Protein AF-A0A1F2T6T0-F1 (afdb_monomer_lite)

Structure (mmCIF, N/CA/C/O backbone):
data_AF-A0A1F2T6T0-F1
#
_entry.id   AF-A0A1F2T6T0-F1
#
loop_
_atom_site.group_PDB
_atom_site.id
_atom_site.type_symbol
_atom_site.label_atom_id
_atom_site.label_alt_id
_atom_site.label_comp_id
_atom_site.label_asym_id
_atom_site.label_entity_id
_atom_site.label_seq_id
_atom_site.pdbx_PDB_ins_code
_atom_site.Cartn_x
_atom_site.Cartn_y
_atom_site.Cartn_z
_atom_site.occupancy
_atom_site.B_iso_or_equiv
_atom_site.auth_seq_id
_atom_site.auth_comp_id
_atom_site.auth_asym_id
_atom_site.auth_atom_id
_atom_site.pdbx_PDB_model_num
ATOM 1 N N . MET A 1 1 ? 21.739 -7.141 -32.453 1.00 42.03 1 MET A N 1
ATOM 2 C CA . MET A 1 1 ? 22.520 -8.330 -32.860 1.00 42.03 1 MET A CA 1
ATOM 3 C C . MET A 1 1 ? 23.474 -8.652 -31.715 1.00 42.03 1 MET A C 1
ATOM 5 O O . MET A 1 1 ? 24.429 -7.915 -31.516 1.00 42.03 1 MET A O 1
ATOM 9 N N . LEU A 1 2 ? 23.150 -9.631 -30.866 1.00 52.00 2 LEU A N 1
ATOM 10 C CA . LEU A 1 2 ? 24.017 -10.011 -29.743 1.00 52.00 2 LEU A CA 1
ATOM 11 C C . LEU A 1 2 ? 25.261 -10.706 -30.309 1.00 52.00 2 LEU A C 1
ATOM 13 O O . LEU A 1 2 ? 25.127 -11.665 -31.065 1.00 52.00 2 LEU A O 1
ATOM 17 N N . SER A 1 3 ? 26.456 -10.210 -29.978 1.00 58.56 3 SER A N 1
ATOM 18 C CA . SER A 1 3 ? 27.708 -10.869 -30.358 1.00 58.56 3 SER A CA 1
ATOM 19 C C . SER A 1 3 ? 27.763 -12.244 -29.691 1.00 58.56 3 SER A C 1
ATOM 21 O O . SER A 1 3 ? 27.844 -12.359 -28.463 1.00 58.56 3 SER A O 1
ATOM 23 N N . THR A 1 4 ? 27.690 -13.286 -30.513 1.00 67.31 4 THR A N 1
ATOM 24 C CA . THR A 1 4 ? 27.785 -14.698 -30.122 1.00 67.31 4 THR A CA 1
ATOM 25 C C . THR A 1 4 ? 29.201 -15.102 -29.698 1.00 67.31 4 THR A C 1
ATOM 27 O O . THR A 1 4 ? 29.391 -16.205 -29.198 1.00 67.31 4 THR A O 1
ATOM 30 N N . ASP A 1 5 ? 30.192 -14.219 -29.861 1.00 70.25 5 ASP A N 1
ATOM 31 C CA . ASP A 1 5 ? 31.579 -14.448 -29.457 1.00 70.25 5 ASP A CA 1
ATOM 32 C C . ASP A 1 5 ? 31.806 -14.001 -28.002 1.00 70.25 5 ASP A C 1
ATOM 34 O O . ASP A 1 5 ? 31.917 -12.810 -27.693 1.00 70.25 5 ASP A O 1
ATOM 38 N N . ILE A 1 6 ? 31.839 -14.983 -27.099 1.00 68.19 6 ILE A N 1
ATOM 39 C CA . ILE A 1 6 ? 32.046 -14.804 -25.654 1.00 68.19 6 ILE A CA 1
ATOM 40 C C . ILE A 1 6 ? 33.491 -14.373 -25.348 1.00 68.19 6 ILE A C 1
ATOM 42 O O . ILE A 1 6 ? 33.722 -13.632 -24.393 1.00 68.19 6 ILE A O 1
ATOM 46 N N . SER A 1 7 ? 34.455 -14.757 -26.188 1.00 70.44 7 SER A N 1
ATOM 47 C CA . SER A 1 7 ? 35.893 -14.552 -25.963 1.00 70.44 7 SER A CA 1
ATOM 48 C C . SER A 1 7 ? 36.330 -13.094 -26.109 1.00 70.44 7 SER A C 1
ATOM 50 O O . SER A 1 7 ? 37.386 -12.717 -25.609 1.00 70.44 7 SER A O 1
ATOM 52 N N . ARG A 1 8 ? 35.524 -12.261 -26.780 1.00 76.31 8 ARG A N 1
ATOM 53 C CA . ARG A 1 8 ? 35.776 -10.815 -26.934 1.00 76.31 8 ARG A CA 1
ATOM 54 C C . ARG A 1 8 ? 35.025 -9.951 -25.926 1.00 76.31 8 ARG A C 1
ATOM 56 O O . ARG A 1 8 ? 35.031 -8.726 -26.047 1.00 76.31 8 ARG A O 1
ATOM 63 N N . ARG A 1 9 ? 34.337 -10.558 -24.957 1.00 71.00 9 ARG A N 1
ATOM 64 C CA . ARG A 1 9 ? 33.657 -9.794 -23.911 1.00 71.00 9 ARG A CA 1
ATOM 65 C C . ARG A 1 9 ? 34.700 -9.215 -22.951 1.00 71.00 9 ARG A C 1
ATOM 67 O O . ARG A 1 9 ? 35.623 -9.935 -22.582 1.00 71.00 9 ARG A O 1
ATOM 74 N N . PRO A 1 10 ? 34.533 -7.966 -22.483 1.00 74.25 10 PRO A N 1
ATOM 75 C CA . PRO A 1 10 ? 35.380 -7.395 -21.433 1.00 74.25 10 PRO A CA 1
ATOM 76 C C . PRO A 1 10 ? 35.451 -8.270 -20.169 1.00 74.25 10 PRO A C 1
ATOM 78 O O . PRO A 1 10 ? 36.469 -8.288 -19.488 1.00 74.25 10 PRO A O 1
ATOM 81 N N . PHE A 1 11 ? 34.389 -9.041 -19.905 1.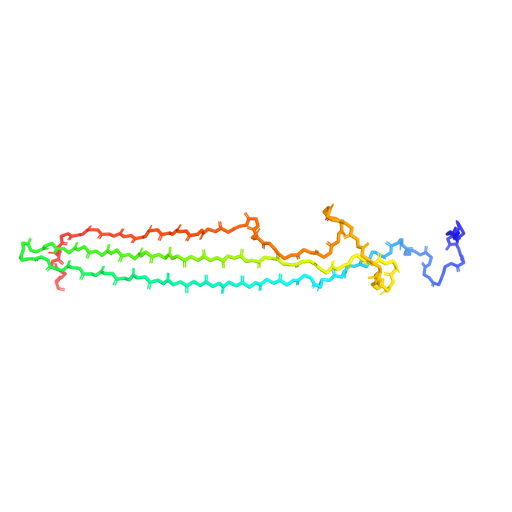00 77.19 11 PHE A N 1
ATOM 82 C CA . PHE A 1 11 ? 34.302 -10.039 -18.838 1.00 77.19 11 PHE A CA 1
ATOM 83 C C . PHE A 1 11 ? 33.805 -11.377 -19.427 1.00 77.19 11 PHE A C 1
ATOM 85 O O . PHE A 1 11 ? 32.596 -11.610 -19.489 1.00 77.19 11 PHE A O 1
ATOM 92 N N . PRO A 1 12 ? 34.705 -12.254 -19.920 1.00 72.81 12 PRO A N 1
ATOM 93 C CA . PRO A 1 12 ? 34.340 -13.476 -20.656 1.00 72.81 12 PRO A CA 1
ATOM 94 C C . PRO A 1 12 ? 33.575 -14.517 -19.833 1.00 72.81 12 PRO A C 1
ATOM 96 O O . PRO A 1 12 ? 32.862 -15.350 -20.384 1.00 72.81 12 PRO A O 1
ATOM 99 N N . ASN A 1 13 ? 33.725 -14.481 -18.511 1.00 81.00 13 ASN A N 1
ATOM 100 C CA . ASN A 1 13 ? 33.055 -15.375 -17.570 1.00 81.00 13 ASN A CA 1
ATOM 101 C C . ASN A 1 13 ? 31.674 -14.869 -17.125 1.00 81.00 13 ASN A C 1
ATOM 103 O O . ASN A 1 13 ? 30.972 -15.587 -16.416 1.00 81.00 13 ASN A O 1
ATOM 107 N N . TRP A 1 14 ? 31.282 -13.649 -17.499 1.00 72.75 14 TRP A N 1
ATOM 108 C CA . TRP A 1 14 ? 29.983 -13.095 -17.131 1.00 72.75 14 TRP A CA 1
ATOM 109 C C . TRP A 1 14 ? 28.924 -13.455 -18.181 1.00 72.75 14 TRP A C 1
ATOM 111 O O . TRP A 1 14 ? 29.074 -13.211 -19.386 1.00 72.75 14 TRP A O 1
ATOM 121 N N . ALA A 1 15 ? 27.830 -14.051 -17.706 1.00 75.62 15 ALA A N 1
ATOM 122 C CA . ALA A 1 15 ? 26.604 -14.227 -18.477 1.00 75.62 15 ALA A CA 1
ATOM 123 C C . ALA A 1 15 ? 25.851 -12.886 -18.609 1.00 75.62 15 ALA A C 1
ATOM 125 O O . ALA A 1 15 ? 26.334 -11.847 -18.161 1.00 75.62 15 ALA A O 1
ATOM 126 N N . ALA A 1 16 ? 24.676 -12.890 -19.249 1.00 75.31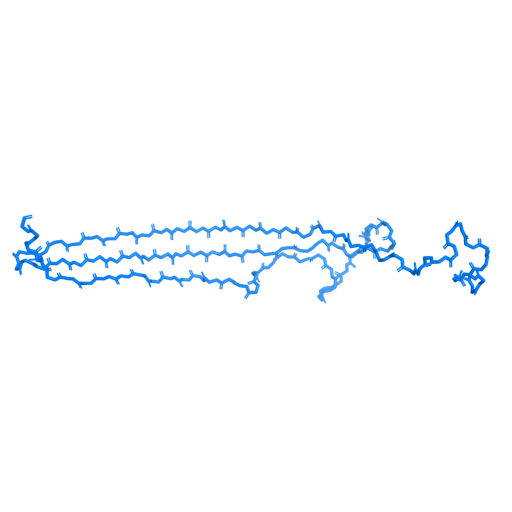 16 ALA A N 1
ATOM 127 C CA . ALA A 1 16 ? 23.816 -11.708 -19.268 1.00 75.31 16 ALA A CA 1
ATOM 128 C C . ALA A 1 16 ? 23.503 -11.283 -17.823 1.00 75.31 16 ALA A C 1
ATOM 130 O O . ALA A 1 16 ? 22.952 -12.073 -17.059 1.00 75.31 16 ALA A O 1
ATOM 131 N N . VAL A 1 17 ? 23.888 -10.060 -17.456 1.00 77.12 17 VAL A N 1
ATOM 132 C CA . VAL A 1 17 ? 23.560 -9.470 -16.156 1.00 77.12 17 VAL A CA 1
ATOM 133 C C . VAL A 1 17 ? 22.194 -8.802 -16.311 1.00 77.12 17 VAL A C 1
ATOM 135 O O . VAL A 1 17 ? 22.093 -7.859 -17.101 1.00 77.12 17 VAL A O 1
ATOM 138 N N . PRO A 1 18 ? 21.135 -9.308 -15.654 1.00 77.06 18 PRO A N 1
ATOM 139 C CA . PRO A 1 18 ? 19.828 -8.678 -15.721 1.00 77.06 18 PRO A CA 1
ATOM 140 C C . PRO A 1 18 ? 19.878 -7.316 -15.028 1.00 77.06 18 PRO A C 1
ATOM 142 O O . PRO A 1 18 ? 20.607 -7.118 -14.056 1.00 77.06 18 PRO A O 1
ATOM 145 N N . MET A 1 19 ? 19.104 -6.376 -15.556 1.00 80.56 19 MET A N 1
ATOM 146 C CA . MET A 1 19 ? 18.873 -5.081 -14.937 1.00 80.56 19 MET A CA 1
ATOM 147 C C . MET A 1 19 ? 17.443 -5.075 -14.419 1.00 80.56 19 MET A C 1
ATOM 149 O O . MET A 1 19 ? 16.509 -5.142 -15.216 1.00 80.56 19 MET A O 1
ATOM 153 N N . ASP A 1 20 ? 17.295 -4.974 -13.103 1.00 82.88 20 ASP A N 1
ATOM 154 C CA . ASP A 1 20 ? 16.004 -4.791 -12.453 1.00 82.88 20 ASP A CA 1
ATOM 155 C C . ASP A 1 20 ? 15.828 -3.313 -12.102 1.00 82.88 20 ASP A C 1
ATOM 157 O O . ASP A 1 20 ? 16.695 -2.694 -11.478 1.00 82.88 20 ASP A O 1
ATOM 161 N N . VAL A 1 21 ? 14.708 -2.738 -12.531 1.00 82.19 21 VAL A N 1
ATOM 162 C CA . VAL A 1 21 ? 14.355 -1.338 -12.280 1.00 82.19 21 VAL A CA 1
ATOM 163 C C . VAL A 1 21 ? 13.122 -1.307 -11.394 1.00 82.19 21 VAL A C 1
ATOM 165 O O . VAL A 1 21 ? 12.045 -1.736 -11.802 1.00 82.19 21 VAL A O 1
ATOM 168 N N . PHE A 1 22 ? 13.282 -0.794 -10.177 1.00 84.19 22 PHE A N 1
ATOM 169 C CA . PHE A 1 22 ? 12.219 -0.722 -9.176 1.00 84.19 22 PHE A CA 1
ATOM 170 C C . PHE A 1 22 ? 11.653 0.697 -9.111 1.00 84.19 22 PHE A C 1
ATOM 172 O O . PHE A 1 22 ? 12.054 1.502 -8.277 1.00 84.19 22 PHE A O 1
ATOM 179 N N . GLU A 1 23 ? 10.740 1.004 -10.028 1.00 88.19 23 GLU A N 1
ATOM 180 C CA . GLU A 1 23 ? 10.115 2.332 -10.158 1.00 88.19 23 GLU A CA 1
ATOM 181 C C . GLU A 1 23 ? 8.619 2.337 -9.825 1.00 88.19 23 GLU A C 1
ATOM 183 O O . GLU A 1 23 ? 7.976 3.379 -9.912 1.00 88.19 23 GLU A O 1
ATOM 188 N N . GLY A 1 24 ? 8.056 1.187 -9.443 1.00 89.31 24 GLY A N 1
ATOM 189 C CA . GLY A 1 24 ? 6.688 1.123 -8.936 1.00 89.31 24 GLY A CA 1
ATOM 190 C C . GLY A 1 24 ? 6.530 1.921 -7.640 1.00 89.31 24 GLY A C 1
ATOM 191 O O . GLY A 1 24 ? 7.473 2.059 -6.857 1.00 89.31 24 GLY A O 1
ATOM 192 N N . TRP A 1 25 ? 5.325 2.431 -7.407 1.00 92.75 25 TRP A N 1
ATOM 193 C CA . TRP A 1 25 ? 4.974 3.185 -6.203 1.00 92.75 25 TRP A CA 1
ATOM 194 C C . TRP A 1 25 ? 3.725 2.613 -5.548 1.00 92.75 25 TRP A C 1
ATOM 196 O O . TRP A 1 25 ? 2.921 1.937 -6.185 1.00 92.75 25 TRP A O 1
ATOM 206 N N . ASN A 1 26 ? 3.554 2.895 -4.260 1.00 93.19 26 ASN A N 1
ATOM 207 C CA . ASN A 1 26 ? 2.415 2.413 -3.501 1.00 93.19 26 ASN A CA 1
ATOM 208 C C . ASN A 1 26 ? 2.005 3.387 -2.397 1.00 93.19 26 ASN A C 1
ATOM 210 O O . ASN A 1 26 ? 2.846 3.910 -1.665 1.00 93.19 26 ASN A O 1
ATOM 214 N N . ASN A 1 27 ? 0.695 3.580 -2.235 1.00 93.62 27 ASN A N 1
ATOM 215 C CA . ASN A 1 27 ? 0.125 4.500 -1.254 1.00 93.62 27 ASN A CA 1
ATOM 216 C C . ASN A 1 27 ? -1.009 3.824 -0.472 1.00 93.62 27 ASN A C 1
ATOM 218 O O . ASN A 1 27 ? -1.794 3.045 -1.016 1.00 93.62 27 ASN A O 1
ATOM 222 N N . ARG A 1 28 ? -1.139 4.163 0.818 1.00 93.12 28 ARG A N 1
ATOM 223 C CA . ARG A 1 28 ? -2.209 3.654 1.687 1.00 93.12 28 ARG A CA 1
ATOM 224 C C . ARG A 1 28 ? -2.953 4.788 2.379 1.00 93.12 28 ARG A C 1
ATOM 226 O O . ARG A 1 28 ? -2.341 5.615 3.050 1.00 93.12 28 ARG A O 1
ATOM 233 N N . HIS A 1 29 ? -4.278 4.751 2.303 1.00 93.38 29 HIS A N 1
ATOM 234 C CA . HIS A 1 29 ? -5.170 5.615 3.075 1.00 93.38 29 HIS A CA 1
ATOM 235 C C . HIS A 1 29 ? -5.979 4.753 4.034 1.00 93.38 29 HIS A C 1
ATOM 237 O O . HIS A 1 29 ? -6.589 3.783 3.598 1.00 93.38 29 HIS A O 1
ATOM 243 N N . ALA A 1 30 ? -5.981 5.068 5.328 1.00 93.94 30 ALA A N 1
ATOM 244 C CA . ALA A 1 30 ? -6.695 4.272 6.319 1.00 93.94 30 ALA A CA 1
ATOM 245 C C . ALA A 1 30 ? -7.298 5.132 7.431 1.00 93.94 30 ALA A C 1
ATOM 247 O O . ALA A 1 30 ? -6.809 6.224 7.723 1.00 93.94 30 ALA A O 1
ATOM 248 N N . ALA A 1 31 ? -8.361 4.616 8.039 1.00 95.25 31 ALA A N 1
ATOM 249 C CA . ALA A 1 31 ? -9.036 5.190 9.187 1.00 95.25 31 ALA A CA 1
ATOM 250 C C . ALA A 1 31 ? -9.430 4.073 10.157 1.00 95.25 31 ALA A C 1
ATOM 252 O O . ALA A 1 31 ? -10.029 3.081 9.745 1.00 95.25 31 ALA A O 1
ATOM 253 N N . ASP A 1 32 ? -9.146 4.273 11.443 1.00 94.81 32 ASP A N 1
ATOM 254 C CA . ASP A 1 32 ? -9.467 3.320 12.503 1.00 94.81 32 ASP A CA 1
ATOM 255 C C . ASP A 1 32 ? -10.434 3.942 13.515 1.00 94.81 32 ASP A C 1
ATOM 257 O O . ASP A 1 32 ? -10.289 5.097 13.924 1.00 94.81 32 ASP A O 1
ATOM 261 N N . MET A 1 33 ? -11.421 3.157 13.945 1.00 94.62 33 MET A N 1
ATOM 262 C CA . MET A 1 33 ? -12.373 3.519 14.990 1.00 94.62 33 MET A CA 1
ATOM 263 C C . MET A 1 33 ? -12.315 2.501 16.123 1.00 94.62 33 MET A C 1
ATOM 265 O O . MET A 1 33 ? -12.629 1.328 15.929 1.00 94.62 33 MET A O 1
ATOM 269 N N . SER A 1 34 ? -11.991 2.969 17.327 1.00 96.12 34 SER A N 1
ATOM 270 C CA . SER A 1 34 ? -11.873 2.123 18.518 1.00 96.12 34 SER A CA 1
ATOM 271 C C . SER A 1 34 ? -12.914 2.499 19.564 1.00 96.12 34 SER A C 1
ATOM 273 O O . SER A 1 34 ? -13.026 3.659 19.961 1.00 96.12 34 SER A O 1
ATOM 275 N N . VAL A 1 35 ? -13.652 1.507 20.061 1.00 93.50 35 VAL A N 1
ATOM 276 C CA . VAL A 1 35 ? -14.635 1.662 21.135 1.00 93.50 35 VAL A CA 1
ATOM 277 C C . VAL A 1 35 ? -14.342 0.683 22.265 1.00 93.50 35 VAL A C 1
ATOM 279 O O . VAL A 1 35 ? -14.082 -0.498 22.054 1.00 93.50 35 VAL A O 1
ATOM 282 N N . THR A 1 36 ? -14.402 1.175 23.501 1.00 93.88 36 THR A N 1
ATOM 283 C CA . THR A 1 36 ? -14.334 0.343 24.706 1.00 93.88 36 THR A CA 1
ATOM 284 C C . THR A 1 36 ? -15.500 0.687 25.614 1.00 93.88 36 THR A C 1
ATOM 286 O O . THR A 1 36 ? -15.722 1.852 25.940 1.00 93.88 36 THR A O 1
ATOM 289 N N . LYS A 1 37 ? -16.240 -0.334 26.051 1.00 91.62 37 LYS A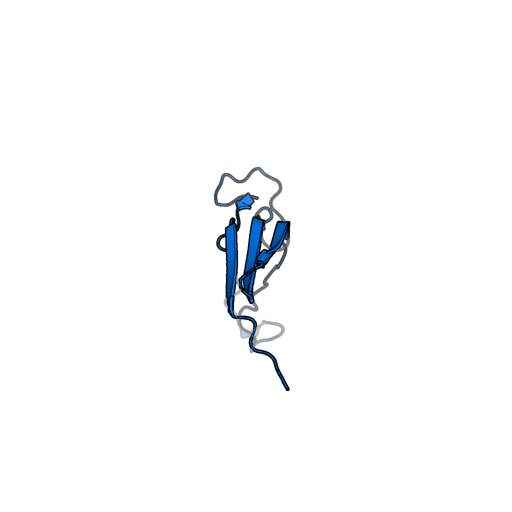 N 1
ATOM 290 C CA . LYS A 1 37 ? -17.383 -0.184 26.950 1.00 91.62 37 LYS A CA 1
ATOM 291 C C . LYS A 1 37 ? -17.202 -1.043 28.194 1.00 91.62 37 LYS A C 1
ATOM 293 O O . LYS A 1 37 ? -17.025 -2.258 28.114 1.00 91.62 37 LYS A O 1
ATOM 298 N N . ARG A 1 38 ? -17.288 -0.396 29.359 1.00 91.81 38 ARG A N 1
ATOM 299 C CA . ARG A 1 38 ? -17.362 -1.049 30.671 1.00 91.81 38 ARG A CA 1
ATOM 300 C C . ARG A 1 38 ? -18.820 -1.074 31.111 1.00 91.81 38 ARG A C 1
ATOM 302 O O . ARG A 1 38 ? -19.456 -0.029 31.201 1.00 91.81 38 ARG A O 1
ATOM 309 N N . PHE A 1 39 ? -19.339 -2.264 31.365 1.00 87.38 39 PHE A N 1
ATOM 310 C CA . PHE A 1 39 ? -20.702 -2.473 31.836 1.00 87.38 39 PHE A CA 1
ATOM 311 C C . PHE A 1 39 ? -20.730 -2.535 33.368 1.00 87.38 39 PHE A C 1
ATOM 313 O O . PHE A 1 39 ? -19.734 -2.895 34.015 1.00 87.38 39 PHE A O 1
ATOM 320 N N . SER A 1 40 ? -21.878 -2.179 33.945 1.00 84.69 40 SER A N 1
ATOM 321 C CA . SER A 1 40 ? -22.136 -2.212 35.391 1.00 84.69 40 SER A CA 1
ATOM 322 C C . SER A 1 40 ? -21.912 -3.603 35.985 1.00 84.69 40 SER A C 1
ATOM 324 O O . SER A 1 40 ? -21.300 -3.720 37.044 1.00 84.69 40 SER A O 1
ATOM 326 N N . ASP A 1 41 ? -22.262 -4.658 35.245 1.00 87.75 41 ASP A N 1
ATOM 327 C CA . ASP A 1 41 ? -22.228 -6.060 35.695 1.00 87.75 41 ASP A CA 1
ATOM 328 C C . ASP A 1 41 ? -20.821 -6.679 35.673 1.00 87.75 41 ASP A C 1
ATOM 330 O O . ASP A 1 41 ? -20.644 -7.871 35.441 1.00 87.75 41 ASP A O 1
ATOM 334 N N . ARG A 1 42 ? -19.783 -5.861 35.879 1.00 86.31 42 ARG A N 1
ATOM 335 C CA . ARG A 1 42 ? -18.366 -6.265 35.850 1.00 86.31 42 ARG A CA 1
ATOM 336 C C . ARG A 1 42 ? -17.885 -6.819 34.501 1.00 86.31 42 ARG A C 1
ATOM 338 O O . ARG A 1 42 ? -16.791 -7.363 34.437 1.00 86.31 42 ARG A O 1
ATOM 345 N N . TRP A 1 43 ? -18.612 -6.605 33.410 1.00 86.31 43 TRP A N 1
ATOM 346 C CA . TRP A 1 43 ? -18.161 -6.962 32.060 1.00 86.31 43 TRP A CA 1
ATOM 347 C C . TRP A 1 43 ? -17.490 -5.792 31.346 1.00 86.31 43 TRP A C 1
ATOM 349 O O . TRP A 1 43 ? -17.828 -4.628 31.571 1.00 86.31 43 TRP A O 1
ATOM 359 N N . GLN A 1 44 ? -16.555 -6.102 30.454 1.00 91.06 44 GLN A N 1
ATOM 360 C CA . GLN A 1 44 ? -15.981 -5.140 29.520 1.00 91.06 44 GLN A CA 1
ATOM 361 C C . GLN A 1 44 ? -15.941 -5.718 28.107 1.00 91.06 44 GLN A C 1
ATOM 363 O O . GLN A 1 44 ? -15.754 -6.923 27.918 1.00 91.06 44 GLN A O 1
ATOM 368 N N . ALA A 1 45 ? -16.119 -4.843 27.125 1.00 91.12 45 ALA A N 1
ATOM 369 C CA . ALA A 1 45 ? -15.967 -5.159 25.715 1.00 91.12 45 ALA A CA 1
ATOM 370 C C . ALA A 1 45 ? -15.137 -4.075 25.030 1.00 91.12 45 ALA A C 1
ATOM 372 O O . ALA A 1 45 ? -15.269 -2.891 25.354 1.00 91.12 45 ALA A O 1
ATOM 373 N N . SER A 1 46 ? -14.316 -4.485 24.074 1.00 93.44 46 SER A N 1
ATOM 374 C CA . SER A 1 46 ? -13.575 -3.599 23.185 1.00 93.44 46 SER A CA 1
ATOM 375 C C . SER A 1 46 ? -13.734 -4.061 21.742 1.00 93.44 46 SER A C 1
ATOM 377 O O . SER A 1 46 ? -13.828 -5.259 21.467 1.00 93.44 46 SER A O 1
ATOM 379 N N . ALA A 1 47 ? -13.773 -3.100 20.828 1.00 93.88 47 ALA A N 1
ATOM 380 C CA . ALA A 1 47 ? -13.759 -3.345 19.397 1.00 93.88 47 ALA A CA 1
ATOM 381 C C . ALA A 1 47 ? -12.993 -2.226 18.689 1.00 93.88 47 ALA A C 1
ATOM 383 O O . ALA A 1 47 ? -13.141 -1.055 19.037 1.00 93.88 47 ALA A O 1
ATOM 384 N N . THR A 1 48 ? -12.221 -2.604 17.681 1.00 95.81 48 THR A N 1
ATOM 385 C CA . THR A 1 48 ? -11.506 -1.720 16.767 1.00 95.81 48 THR A CA 1
ATOM 386 C C . THR A 1 48 ? -11.890 -2.106 15.350 1.00 95.81 48 THR A C 1
ATOM 388 O O . THR A 1 48 ? -11.770 -3.268 14.961 1.00 95.81 48 THR A O 1
ATOM 391 N N . TYR A 1 49 ? -12.367 -1.135 14.584 1.00 93.50 49 TYR A N 1
ATOM 392 C CA . TYR A 1 49 ? -12.718 -1.304 13.185 1.00 93.50 49 TYR A CA 1
ATOM 393 C C . TYR A 1 49 ? -11.825 -0.419 12.326 1.00 93.50 49 TYR A C 1
ATOM 395 O O . TYR A 1 49 ? -11.848 0.801 12.474 1.00 93.50 49 TYR A O 1
ATOM 403 N N . GLY A 1 50 ? -11.053 -1.045 11.447 1.00 94.69 50 GLY A N 1
ATOM 404 C CA . GLY A 1 50 ? -10.192 -0.369 10.491 1.00 94.69 50 GLY A CA 1
ATOM 405 C C . GLY A 1 50 ? -10.773 -0.421 9.088 1.00 94.69 50 GLY A C 1
ATOM 406 O O . GLY A 1 50 ? -11.240 -1.471 8.640 1.00 94.69 50 GLY A O 1
ATOM 407 N N . LEU A 1 51 ? -10.719 0.710 8.395 1.00 94.38 51 LEU A N 1
ATOM 408 C CA . LEU A 1 51 ? -11.003 0.855 6.973 1.00 94.38 51 LEU A CA 1
ATOM 409 C C . LEU A 1 51 ? -9.747 1.330 6.259 1.00 94.38 51 LEU A C 1
ATOM 411 O O . LEU A 1 51 ? -9.055 2.216 6.756 1.00 94.38 51 LEU A O 1
ATOM 415 N N . GLY A 1 52 ? -9.457 0.783 5.084 1.00 92.81 52 GLY A N 1
ATOM 416 C CA . GLY A 1 52 ? -8.310 1.227 4.304 1.00 92.81 52 GLY A CA 1
ATOM 417 C C . GLY A 1 52 ? -8.449 0.997 2.811 1.00 92.81 52 GLY A C 1
ATOM 418 O O . GLY A 1 52 ? -9.266 0.204 2.365 1.00 92.81 52 GLY A O 1
ATOM 419 N N . TRP A 1 53 ? -7.634 1.712 2.050 1.00 93.88 53 TRP A N 1
ATOM 420 C CA . TRP A 1 53 ? -7.420 1.492 0.631 1.00 93.88 53 TRP A CA 1
ATOM 421 C C . TRP A 1 53 ? -5.928 1.497 0.369 1.00 93.88 53 TRP A C 1
ATOM 423 O O . TRP A 1 53 ? -5.215 2.416 0.791 1.00 93.88 53 TRP A O 1
ATOM 433 N N . TYR A 1 54 ? -5.478 0.459 -0.312 1.00 95.00 54 TYR A N 1
ATOM 434 C CA . TYR A 1 54 ? -4.104 0.272 -0.720 1.00 95.00 54 TYR A CA 1
ATOM 435 C C . TYR A 1 54 ? -4.028 0.298 -2.247 1.00 95.00 54 TYR A C 1
ATOM 437 O O . TYR A 1 54 ? -4.678 -0.502 -2.922 1.00 95.00 54 TYR A O 1
ATOM 445 N N . TYR A 1 55 ? -3.262 1.246 -2.776 1.00 94.62 55 TYR A N 1
ATOM 446 C CA . TYR A 1 55 ? -3.067 1.434 -4.207 1.00 94.62 55 TYR A CA 1
ATOM 447 C C . TYR A 1 55 ? -1.619 1.149 -4.577 1.00 94.62 55 TYR A C 1
ATOM 449 O O . TYR A 1 55 ? -0.709 1.624 -3.894 1.00 94.62 55 TYR A O 1
ATOM 457 N N . ASP A 1 56 ? -1.444 0.438 -5.683 1.00 93.62 56 ASP A N 1
ATOM 458 C CA . ASP A 1 56 ? -0.159 0.196 -6.322 1.00 93.62 56 ASP A CA 1
ATOM 459 C C . ASP A 1 56 ? -0.167 0.862 -7.701 1.00 93.62 56 ASP A C 1
ATOM 461 O O . ASP A 1 56 ? -1.194 0.906 -8.385 1.00 93.62 56 ASP A O 1
ATOM 465 N N . GLY A 1 57 ? 0.984 1.386 -8.105 1.00 90.94 57 GLY A N 1
ATOM 466 C CA . GLY A 1 57 ? 1.198 1.918 -9.436 1.00 90.94 57 GLY A CA 1
ATOM 467 C C . GLY A 1 57 ? 2.485 1.412 -10.061 1.00 90.94 57 GLY A C 1
ATOM 468 O O . GLY A 1 57 ? 3.483 1.168 -9.375 1.00 90.94 57 GLY A O 1
ATOM 469 N N . GLN A 1 58 ? 2.447 1.249 -11.377 1.00 90.31 58 GLN A N 1
ATOM 470 C CA . GLN A 1 58 ? 3.586 0.835 -12.181 1.00 90.31 58 GLN A CA 1
ATOM 471 C C . GLN A 1 58 ? 3.812 1.863 -13.289 1.00 90.31 58 GLN A C 1
ATOM 473 O O . GLN A 1 58 ? 2.846 2.243 -13.942 1.00 90.31 58 GLN A O 1
ATOM 478 N N . PRO A 1 59 ? 5.060 2.289 -13.542 1.00 89.00 59 PRO A N 1
ATOM 479 C CA . PRO A 1 59 ? 5.368 3.237 -14.610 1.00 89.00 59 PRO A CA 1
ATOM 480 C C . PRO A 1 59 ? 5.181 2.625 -16.006 1.00 89.00 59 PRO A C 1
ATOM 482 O O . PRO A 1 59 ? 5.141 1.404 -16.169 1.00 89.00 59 PRO A O 1
ATOM 485 N N . ASN A 1 60 ? 5.179 3.479 -17.036 1.00 90.94 60 ASN A N 1
ATOM 486 C CA . ASN A 1 60 ? 5.255 3.028 -18.428 1.00 90.94 60 ASN A CA 1
ATOM 487 C C . ASN A 1 60 ? 6.467 2.112 -18.675 1.00 90.94 60 ASN A C 1
ATOM 489 O O . ASN A 1 60 ? 7.526 2.313 -18.067 1.00 90.94 60 ASN A O 1
ATOM 493 N N . PRO A 1 61 ? 6.345 1.143 -19.599 1.00 87.75 61 PRO A N 1
ATOM 494 C CA . PRO A 1 61 ? 7.397 0.181 -19.885 1.00 87.75 61 PRO A CA 1
ATOM 495 C C . PRO A 1 61 ? 8.643 0.850 -20.471 1.00 87.75 61 PRO A C 1
ATOM 497 O O . PRO A 1 61 ? 8.605 1.952 -21.025 1.00 87.75 61 PRO A O 1
ATOM 500 N N . ARG A 1 62 ? 9.772 0.146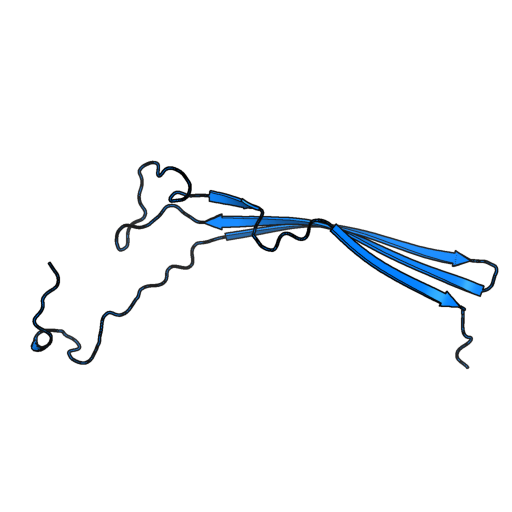 -20.374 1.00 88.38 62 ARG A N 1
ATOM 501 C CA . ARG A 1 62 ? 11.069 0.603 -20.884 1.00 88.38 62 ARG A CA 1
ATOM 502 C C . ARG A 1 62 ? 11.485 -0.147 -22.142 1.00 88.38 62 ARG A C 1
ATOM 504 O O . ARG A 1 62 ? 11.193 -1.330 -22.308 1.00 88.38 62 ARG A O 1
ATOM 511 N N . SER A 1 63 ? 12.233 0.543 -22.996 1.00 85.94 63 SER A N 1
ATOM 512 C CA . SER A 1 63 ? 12.978 -0.035 -24.112 1.00 85.94 63 SER A CA 1
ATOM 513 C C . SER A 1 63 ? 14.469 0.175 -23.856 1.00 85.94 63 SER A C 1
ATOM 515 O O . SER A 1 63 ? 15.027 1.230 -24.153 1.00 85.94 63 SER A O 1
ATOM 517 N N . GLY A 1 64 ? 15.130 -0.833 -23.287 1.00 85.06 64 GLY A N 1
ATOM 518 C CA . GLY A 1 64 ? 16.502 -0.681 -22.805 1.00 85.06 64 GLY A CA 1
ATOM 519 C C . GLY A 1 64 ? 16.543 0.211 -21.564 1.00 85.06 64 GLY A C 1
ATOM 520 O O . GLY A 1 64 ? 15.902 -0.108 -20.566 1.00 85.06 64 GLY A O 1
ATOM 521 N N . LEU A 1 65 ? 17.302 1.309 -21.621 1.00 84.88 65 LEU A N 1
ATOM 522 C CA . LEU A 1 65 ? 17.436 2.249 -20.502 1.00 84.88 65 LEU A CA 1
ATOM 523 C C . LEU A 1 65 ? 16.351 3.334 -20.495 1.00 84.88 65 LEU A C 1
ATOM 525 O O . LEU A 1 65 ? 16.106 3.934 -19.451 1.00 84.88 65 LEU A O 1
ATOM 529 N N . ASP A 1 66 ? 15.676 3.553 -21.622 1.00 89.94 66 ASP A N 1
ATOM 530 C CA . ASP A 1 66 ? 14.729 4.651 -21.791 1.00 89.94 66 ASP A CA 1
ATOM 531 C C . ASP A 1 66 ? 13.290 4.198 -21.550 1.00 89.94 66 ASP A C 1
ATOM 533 O O . ASP A 1 66 ? 12.883 3.101 -21.947 1.00 89.94 66 ASP A O 1
ATOM 537 N N . GLN A 1 67 ? 12.502 5.062 -20.914 1.00 89.00 67 GLN A N 1
ATOM 538 C CA . GLN A 1 67 ? 11.067 4.856 -20.777 1.00 89.00 67 GLN A CA 1
ATOM 539 C C . GLN A 1 67 ? 10.362 5.194 -22.089 1.00 89.00 67 GLN A C 1
ATOM 541 O O . GLN A 1 67 ? 10.692 6.172 -22.763 1.00 89.00 67 GLN A O 1
ATOM 546 N N . VAL A 1 68 ? 9.389 4.365 -22.459 1.00 91.06 68 VAL A N 1
ATOM 547 C CA . VAL A 1 68 ? 8.562 4.600 -23.637 1.00 91.06 68 VAL A CA 1
ATOM 548 C C . VAL A 1 68 ? 7.724 5.866 -23.432 1.00 91.06 68 VAL A C 1
ATOM 550 O O . VAL A 1 68 ? 7.108 6.046 -22.386 1.00 91.06 68 VAL A O 1
ATOM 553 N N . THR A 1 69 ? 7.703 6.743 -24.439 1.00 90.50 69 THR A N 1
ATOM 554 C CA . THR A 1 69 ? 6.987 8.032 -24.397 1.00 90.50 69 THR A CA 1
ATOM 555 C C . THR A 1 69 ? 5.654 8.028 -25.144 1.00 90.50 69 THR A C 1
ATOM 557 O O . THR A 1 69 ? 4.924 9.016 -25.090 1.00 90.50 69 THR A O 1
ATOM 560 N N . PHE A 1 70 ? 5.338 6.950 -25.866 1.00 88.56 70 PHE A N 1
ATOM 561 C CA . PHE A 1 70 ? 4.038 6.773 -26.510 1.00 88.56 70 PHE A CA 1
ATOM 562 C C . PHE A 1 70 ? 3.047 6.094 -25.563 1.00 88.56 70 PHE A C 1
ATOM 564 O O . PHE A 1 70 ? 3.450 5.367 -24.660 1.00 88.56 70 PHE A O 1
ATOM 571 N N . ASP A 1 71 ? 1.754 6.321 -25.797 1.00 89.50 71 ASP A N 1
ATOM 572 C CA . ASP A 1 71 ? 0.686 5.699 -25.016 1.00 89.50 71 ASP A CA 1
ATOM 573 C C . ASP A 1 71 ? 0.687 4.176 -25.208 1.00 89.50 71 ASP A C 1
ATOM 575 O O . ASP A 1 71 ? 0.633 3.676 -26.337 1.00 89.50 71 ASP A O 1
ATOM 579 N N . VAL A 1 72 ? 0.774 3.441 -24.102 1.00 91.50 72 VAL A N 1
ATOM 580 C CA . VAL A 1 72 ? 0.779 1.979 -24.099 1.00 91.50 72 VAL A CA 1
ATOM 581 C C . VAL A 1 72 ? -0.547 1.508 -23.509 1.00 91.50 72 VAL A C 1
ATOM 583 O O . VAL A 1 72 ? -0.839 1.808 -22.353 1.00 91.50 72 VAL A O 1
ATOM 586 N N . PRO A 1 73 ? -1.361 0.746 -24.258 1.00 88.38 73 PRO A N 1
ATOM 587 C CA . PRO A 1 73 ? -2.659 0.325 -23.760 1.00 88.38 73 PRO A CA 1
ATOM 588 C C . PRO A 1 73 ? -2.527 -0.645 -22.567 1.00 88.38 73 PRO A C 1
ATOM 590 O O . PRO A 1 73 ? -1.579 -1.443 -22.508 1.00 88.38 73 PRO A O 1
ATOM 593 N N . PRO A 1 74 ? -3.504 -0.656 -21.640 1.00 86.06 74 PRO A N 1
ATOM 594 C CA . PRO A 1 74 ? -3.569 -1.653 -20.577 1.00 86.06 74 PRO A CA 1
ATOM 595 C C . PRO A 1 74 ? -3.583 -3.093 -21.131 1.00 86.06 74 PRO A C 1
ATOM 597 O O . PRO A 1 74 ? -4.172 -3.338 -22.187 1.00 86.06 74 PRO A O 1
ATOM 600 N N . PRO A 1 75 ? -2.979 -4.075 -20.435 1.00 82.75 75 PRO A N 1
ATOM 601 C CA . PRO A 1 75 ? -2.349 -3.966 -19.116 1.00 82.75 75 PRO A CA 1
ATOM 602 C C . PRO A 1 75 ? -0.846 -3.629 -19.171 1.00 82.75 75 PRO A C 1
ATOM 604 O O . PRO A 1 75 ? -0.154 -3.801 -18.175 1.00 82.75 75 PRO A O 1
ATOM 607 N N . LEU A 1 76 ? -0.310 -3.248 -20.336 1.00 85.12 76 LEU A N 1
ATOM 608 C CA . LEU A 1 76 ? 1.138 -3.102 -20.537 1.00 85.12 76 LEU A CA 1
ATOM 609 C C . LEU A 1 76 ? 1.664 -1.686 -20.261 1.00 85.12 76 LEU A C 1
ATOM 611 O O . LEU A 1 76 ? 2.879 -1.511 -20.188 1.00 85.12 76 LEU A O 1
ATOM 615 N N . GLY A 1 77 ? 0.779 -0.694 -20.171 1.00 86.38 77 GLY A N 1
ATOM 616 C CA . GLY A 1 77 ? 1.127 0.692 -19.864 1.00 86.38 77 GLY A CA 1
ATOM 617 C C . GLY A 1 77 ? 1.196 1.000 -18.375 1.00 86.38 77 GLY A C 1
ATOM 618 O O . GLY A 1 77 ? 1.098 0.108 -17.533 1.00 86.38 77 GLY A O 1
ATOM 619 N N . GLU A 1 78 ? 1.371 2.285 -18.075 1.00 88.81 78 GLU A N 1
ATOM 620 C CA . GLU A 1 78 ? 1.254 2.808 -16.718 1.00 88.81 78 GLU A CA 1
ATOM 621 C C . GLU A 1 78 ? -0.130 2.501 -16.134 1.00 88.81 78 GLU A C 1
ATOM 623 O O . GLU A 1 78 ? -1.159 2.716 -16.779 1.00 88.81 78 GLU A O 1
ATOM 628 N N . ASP A 1 79 ? -0.147 1.997 -14.905 1.00 90.25 79 ASP A N 1
ATOM 629 C CA . ASP A 1 79 ? -1.375 1.736 -14.160 1.00 90.25 79 ASP A CA 1
ATOM 630 C C . ASP A 1 79 ? -1.237 2.277 -12.741 1.00 90.25 79 ASP A C 1
ATOM 632 O O . ASP A 1 79 ? -0.148 2.288 -12.166 1.00 90.25 79 ASP A O 1
ATOM 636 N N . TYR A 1 80 ? -2.360 2.710 -12.181 1.00 91.00 80 TYR A N 1
ATOM 637 C CA . TYR A 1 80 ? -2.504 3.030 -10.770 1.00 91.00 80 TYR A CA 1
ATOM 638 C C . TYR A 1 80 ? -3.868 2.531 -10.312 1.00 91.00 80 TYR A C 1
ATOM 640 O O . TYR A 1 80 ? -4.911 3.136 -10.585 1.00 91.00 80 TYR A O 1
ATOM 648 N N . SER A 1 81 ? -3.858 1.402 -9.617 1.00 90.88 81 SER A N 1
ATOM 649 C CA . SER A 1 81 ? -5.068 0.676 -9.257 1.00 90.88 81 SER A CA 1
ATOM 650 C C . SER A 1 81 ? -4.952 0.084 -7.855 1.00 90.88 81 SER A C 1
ATOM 652 O O . SER A 1 81 ? -3.984 0.312 -7.128 1.00 90.88 81 SER A O 1
ATOM 654 N N . LEU A 1 82 ? -6.005 -0.595 -7.399 1.00 90.50 82 LEU A N 1
ATOM 655 C CA . LEU A 1 82 ? -5.975 -1.222 -6.083 1.00 90.50 82 LEU A CA 1
ATOM 656 C C . LEU A 1 82 ? -4.984 -2.376 -6.084 1.00 90.50 82 LEU A C 1
ATOM 658 O O . LEU A 1 82 ? -5.069 -3.276 -6.920 1.00 90.50 82 LEU A O 1
ATOM 662 N N . GLY A 1 83 ? -4.085 -2.355 -5.105 1.00 87.94 83 GLY A N 1
ATOM 663 C CA . GLY A 1 83 ? -3.065 -3.377 -4.968 1.00 87.94 83 GLY A CA 1
ATOM 664 C C . GLY A 1 83 ? -3.666 -4.746 -4.663 1.00 87.94 83 GLY A C 1
ATOM 665 O O . GLY A 1 83 ? -4.715 -4.868 -4.023 1.00 87.94 83 GLY A O 1
ATOM 666 N N . ALA A 1 84 ? -2.969 -5.807 -5.069 1.00 85.19 84 ALA A N 1
ATOM 667 C CA . ALA A 1 84 ? -3.447 -7.184 -4.912 1.00 85.19 84 ALA A CA 1
ATOM 668 C C . ALA A 1 84 ? -3.693 -7.589 -3.440 1.00 85.19 84 ALA A C 1
ATOM 670 O O . ALA A 1 84 ? -4.475 -8.498 -3.165 1.00 85.19 84 ALA A O 1
ATOM 671 N N . GLY A 1 85 ? -3.029 -6.916 -2.493 1.00 82.38 85 GLY A N 1
ATOM 672 C CA . GLY A 1 85 ? -3.164 -7.131 -1.049 1.00 82.38 85 GLY A CA 1
ATOM 673 C C . GLY A 1 85 ? -4.157 -6.203 -0.337 1.00 82.38 85 GLY A C 1
ATOM 674 O O . GLY A 1 85 ? -4.135 -6.150 0.894 1.00 82.38 85 GLY A O 1
ATOM 675 N N . ASP A 1 86 ? -4.984 -5.444 -1.062 1.00 85.88 86 ASP A N 1
ATOM 676 C CA . ASP A 1 86 ? -5.919 -4.475 -0.476 1.00 85.88 86 ASP A CA 1
ATOM 677 C C . ASP A 1 86 ? -6.935 -5.141 0.477 1.00 85.88 86 ASP A C 1
ATOM 679 O O . ASP A 1 86 ? -7.891 -5.796 0.059 1.00 85.88 86 ASP A O 1
ATOM 683 N N . GLN A 1 87 ? -6.745 -4.956 1.791 1.00 86.19 87 GLN A N 1
ATOM 684 C CA . GLN A 1 87 ? -7.706 -5.357 2.822 1.00 86.19 87 GLN A CA 1
ATOM 685 C C . GLN A 1 87 ? -8.514 -4.140 3.280 1.00 86.19 87 GLN A C 1
ATOM 687 O O . GLN A 1 87 ? -8.109 -3.415 4.192 1.00 86.19 87 GLN A O 1
ATOM 692 N N . ARG A 1 88 ? -9.694 -3.944 2.678 1.00 90.19 88 ARG A N 1
ATOM 693 C CA . ARG A 1 88 ? -10.484 -2.724 2.905 1.00 90.19 88 ARG A CA 1
ATOM 694 C C . ARG A 1 88 ? -11.105 -2.579 4.278 1.00 90.19 88 ARG A C 1
ATOM 696 O O . ARG A 1 88 ? -11.423 -1.465 4.680 1.00 90.19 88 ARG A O 1
ATOM 703 N N . HIS A 1 89 ? -11.333 -3.688 4.968 1.00 91.56 89 HIS A N 1
ATOM 704 C CA . HIS A 1 89 ? -11.938 -3.695 6.289 1.00 91.56 89 HIS A CA 1
ATOM 705 C C . HIS A 1 89 ? -11.280 -4.740 7.181 1.00 91.56 89 HIS A C 1
ATOM 707 O O . HIS A 1 89 ? -10.988 -5.865 6.760 1.00 91.56 89 HIS A O 1
ATOM 713 N N . ARG A 1 90 ? -11.084 -4.374 8.444 1.00 90.69 90 ARG A N 1
ATOM 714 C CA . ARG A 1 90 ? -10.638 -5.291 9.488 1.00 90.69 90 ARG A CA 1
ATOM 715 C C . ARG A 1 90 ? -11.380 -4.991 10.780 1.00 90.69 90 ARG A C 1
ATOM 717 O O . ARG A 1 90 ? -11.502 -3.836 11.173 1.00 90.69 90 ARG A O 1
ATOM 724 N N . LEU A 1 91 ? -11.854 -6.042 11.441 1.00 91.31 91 LEU A N 1
ATOM 725 C CA . LEU A 1 91 ? -12.456 -5.963 12.765 1.00 91.31 91 LEU A CA 1
ATOM 726 C C . LEU A 1 91 ? -11.614 -6.770 13.747 1.00 91.31 91 LEU A C 1
ATOM 728 O O . LEU A 1 91 ? -11.357 -7.952 13.528 1.00 91.31 91 LEU A O 1
ATOM 732 N N . GLU A 1 92 ? -11.243 -6.133 14.847 1.00 91.25 92 GLU A N 1
ATOM 733 C CA . GLU A 1 92 ? -10.565 -6.757 15.977 1.00 91.25 92 GLU A CA 1
ATOM 734 C C . GLU A 1 92 ? -11.363 -6.437 17.243 1.00 91.25 92 GLU A C 1
ATOM 736 O O . GLU A 1 92 ? -11.900 -5.341 17.394 1.00 91.25 92 GLU A O 1
ATOM 741 N N . GLY A 1 93 ? -11.503 -7.383 18.167 1.00 90.06 93 GLY A N 1
ATOM 742 C CA . GLY A 1 93 ? -12.305 -7.140 19.361 1.00 90.06 93 GLY A CA 1
ATOM 743 C C . GLY A 1 93 ? -12.218 -8.248 20.391 1.00 90.06 93 GLY A C 1
ATOM 744 O O . GLY A 1 93 ? -11.822 -9.374 20.094 1.00 90.06 93 GLY A O 1
ATOM 745 N N . GLY A 1 94 ? -12.597 -7.910 21.621 1.00 86.69 94 GLY A N 1
ATOM 746 C CA . GLY A 1 94 ? -12.536 -8.812 22.761 1.00 86.69 94 GLY A CA 1
ATOM 747 C C . GLY A 1 94 ? -13.631 -8.528 23.783 1.00 86.69 94 GLY A C 1
ATOM 748 O O . GLY A 1 94 ? -14.105 -7.402 23.943 1.00 86.69 94 GLY A O 1
ATOM 749 N N . LYS A 1 95 ? -14.032 -9.573 24.507 1.00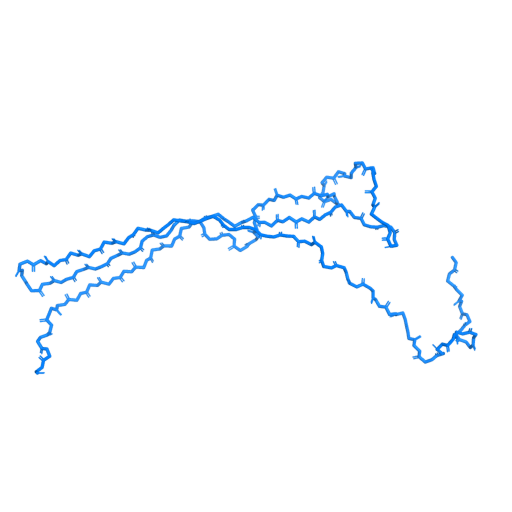 85.75 95 LYS A N 1
ATOM 750 C CA . LYS A 1 95 ? -14.966 -9.497 25.634 1.00 85.75 95 LYS A CA 1
ATOM 751 C C . LYS A 1 95 ? -14.354 -10.226 26.823 1.00 85.75 95 LYS A C 1
ATOM 753 O O . LYS A 1 95 ? -13.862 -11.339 26.669 1.00 85.75 95 LYS A O 1
ATOM 758 N N . GLY A 1 96 ? -14.428 -9.624 28.007 1.00 80.88 96 GLY A N 1
ATOM 759 C CA . GLY A 1 96 ? -13.927 -10.230 29.240 1.00 80.88 96 GLY A CA 1
ATOM 760 C C . GLY A 1 96 ? -14.776 -9.874 30.457 1.00 80.88 96 GLY A C 1
ATOM 761 O O . GLY A 1 96 ? -15.381 -8.799 30.520 1.00 80.88 96 GLY A O 1
ATOM 762 N N . ALA A 1 97 ? -14.814 -10.782 31.431 1.00 72.75 97 ALA A N 1
ATOM 763 C CA . ALA A 1 97 ? -15.253 -10.468 32.786 1.00 72.75 97 ALA A CA 1
ATOM 764 C C . ALA A 1 97 ? -14.098 -9.766 33.521 1.00 72.75 97 ALA A C 1
ATOM 766 O O . ALA A 1 97 ? -12.939 -10.143 33.346 1.00 72.75 97 ALA A O 1
ATOM 767 N N . ARG A 1 98 ? -14.385 -8.741 34.332 1.00 65.25 98 ARG A N 1
ATOM 768 C CA . ARG A 1 98 ? -13.383 -8.101 35.196 1.00 65.25 98 ARG A CA 1
ATOM 769 C C . ARG A 1 98 ? -12.951 -9.103 36.269 1.00 65.25 98 ARG A C 1
ATOM 771 O O . ARG A 1 98 ? -13.578 -9.194 37.322 1.00 65.25 98 ARG A O 1
ATOM 778 N N . GLY A 1 99 ? -11.891 -9.854 35.980 1.00 56.12 99 GLY A N 1
ATOM 779 C CA . GLY A 1 99 ? -11.092 -10.537 36.986 1.00 56.12 99 GLY A CA 1
ATOM 780 C C . GLY A 1 99 ? -10.324 -9.490 37.785 1.00 56.12 99 GLY A C 1
ATOM 781 O O . GLY A 1 99 ? -9.555 -8.716 37.221 1.00 56.12 99 GLY A O 1
ATOM 782 N N . PHE A 1 100 ? -10.599 -9.429 39.084 1.00 46.97 100 PHE A N 1
ATOM 783 C CA . PHE A 1 100 ? -9.780 -8.726 40.061 1.00 46.97 100 PHE A CA 1
ATOM 784 C C . PHE A 1 100 ? -8.406 -9.409 40.064 1.00 46.97 100 PHE A C 1
ATOM 786 O O . PHE A 1 100 ? -8.296 -10.551 40.506 1.00 46.97 100 PHE A O 1
ATOM 793 N N . PHE A 1 101 ? -7.393 -8.764 39.488 1.00 39.62 101 PHE A N 1
ATOM 794 C CA . PHE A 1 101 ? -6.011 -9.148 39.764 1.00 39.62 101 PHE A CA 1
ATOM 795 C C . PHE A 1 101 ? -5.705 -8.727 41.214 1.00 39.62 101 PHE A C 1
ATOM 797 O O . PHE A 1 101 ? -6.128 -7.627 41.584 1.00 39.62 101 PHE A O 1
ATOM 804 N N . PRO A 1 102 ? -5.083 -9.602 42.028 1.00 53.22 102 PRO A N 1
ATOM 805 C CA . PRO A 1 102 ? -4.745 -9.305 43.420 1.00 53.22 102 PRO A CA 1
ATOM 806 C C . PRO A 1 102 ? -3.776 -8.126 43.551 1.00 53.22 102 PRO A C 1
ATOM 808 O O . PRO A 1 102 ? -2.968 -7.913 42.616 1.00 53.22 102 PRO A O 1
#

Radius of gyration: 27.08 Å; chains: 1; bounding box: 58×23×76 Å

pLDDT: mean 84.23, std 11.9, range [39.62, 96.12]

Secondary structure (DSSP, 8-state):
-----GGGSSSTT-----------EEEEEEEEEEEEEE-TTSEEEEEEEEEEEEEEEEPPPEETTEEP-S---TTSS-EEEE-TT---EEEEEEEEE-----

Foldseek 3Di:
DDPPDLPPDPDSPDDDDDDDDDPKDKDKDKDKDKDKDQDPQQKIKIKMKMFMFIKIKDAADDDPPHHDPDDDDPPRHI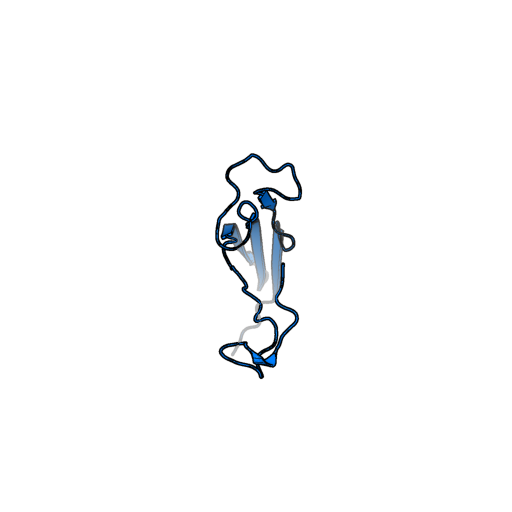DIGTDPPTDGMDMDMDMDGPDPDD

Sequence (102 aa):
MLSTDISRRPFPNWAAVPMDVFEGWNNRHAADMSVTKRFSDRWQASATYGLGWYYDGQPNPRSGLDQVTFDVPPPLGEDYSLGAGDQRHRLEGGKGARGFFP